Protein AF-W1YEX5-F1 (afdb_monomer_lite)

Foldseek 3Di:
DDVVVVQVVCVVVVHNADDLDDADDPDFDPCPDLRNDVVSRVVVRVVSVVNSVD

Organism: NCBI:txid408170

Radius of gyration: 13.81 Å; chains: 1; bounding box: 29×19×34 Å

Secondary structure (DSSP, 8-state):
--HHHHHHHHHHTT-----------SSPPPTTSGGGSHHHHHHHHHHHHHHHT-

pLDDT: mean 94.95, std 5.29, range [60.22, 98.19]

Sequence (54 aa):
KTIEAVQEAAKAKGWNVAIGGELYSDSLGSEGTEGGTYIGMVKANIDTIVKALK

Structure (mmCIF, N/CA/C/O backbone):
data_AF-W1YEX5-F1
#
_entry.id   AF-W1YEX5-F1
#
loop_
_atom_site.group_PDB
_atom_site.id
_atom_site.type_symbol
_atom_site.label_atom_id
_atom_site.label_alt_id
_atom_site.label_comp_id
_atom_site.label_asym_id
_atom_site.label_entity_id
_atom_site.label_seq_id
_atom_site.pdbx_PDB_ins_code
_atom_site.Cartn_x
_atom_site.Cartn_y
_atom_site.Cartn_z
_atom_site.occupancy
_atom_site.B_iso_or_equiv
_atom_site.auth_seq_id
_atom_site.auth_comp_id
_atom_site.auth_asym_id
_atom_site.auth_atom_i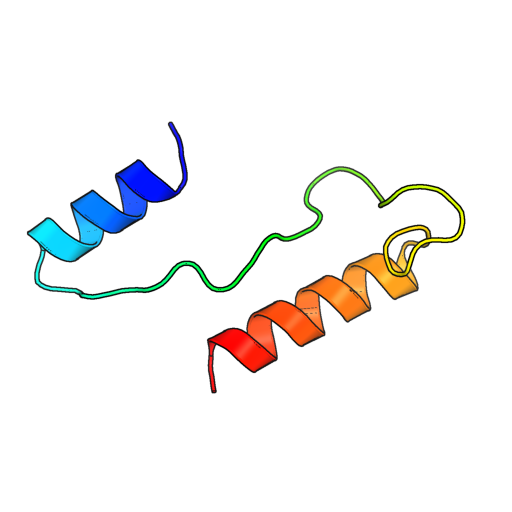d
_atom_site.pdbx_PDB_model_num
ATOM 1 N N . LYS A 1 1 ? 8.681 11.876 11.158 1.00 60.22 1 LYS A N 1
ATOM 2 C CA . LYS A 1 1 ? 7.480 11.334 11.843 1.00 60.22 1 LYS A CA 1
ATOM 3 C C . LYS A 1 1 ? 7.131 10.051 11.117 1.00 60.22 1 LYS A C 1
ATOM 5 O O . LYS A 1 1 ? 7.060 10.108 9.899 1.00 60.22 1 LYS A O 1
ATOM 10 N N . THR A 1 2 ? 7.065 8.925 11.813 1.00 88.88 2 THR A N 1
ATOM 11 C CA . THR A 1 2 ? 6.932 7.609 11.179 1.00 88.88 2 THR A CA 1
ATOM 12 C C . THR A 1 2 ? 5.454 7.259 10.963 1.00 88.88 2 THR A C 1
ATOM 14 O O . THR A 1 2 ? 4.576 7.929 11.518 1.00 88.88 2 THR A O 1
ATOM 17 N N . ILE A 1 3 ? 5.161 6.259 10.131 1.00 92.69 3 ILE A N 1
ATOM 18 C CA . ILE A 1 3 ? 3.784 5.834 9.831 1.00 92.69 3 ILE A CA 1
ATOM 19 C C . ILE A 1 3 ? 3.058 5.310 11.084 1.00 92.69 3 ILE A C 1
ATOM 21 O O . ILE A 1 3 ? 1.861 5.532 11.251 1.00 92.69 3 ILE A O 1
ATOM 25 N N . GLU A 1 4 ? 3.795 4.735 12.034 1.00 94.00 4 GLU A N 1
ATOM 26 C CA . GLU A 1 4 ? 3.286 4.237 13.317 1.00 94.00 4 GLU A CA 1
ATOM 27 C C . GLU A 1 4 ? 2.728 5.373 14.181 1.00 94.00 4 GLU A C 1
ATOM 29 O O . GLU A 1 4 ? 1.705 5.214 14.841 1.00 94.00 4 GLU A O 1
ATOM 34 N N . ALA A 1 5 ? 3.330 6.567 14.131 1.00 96.31 5 ALA A N 1
ATOM 35 C CA . ALA A 1 5 ? 2.798 7.723 14.853 1.00 96.31 5 ALA A CA 1
ATOM 36 C C . ALA A 1 5 ? 1.417 8.150 14.319 1.00 96.31 5 ALA A C 1
ATOM 38 O O . ALA A 1 5 ? 0.573 8.627 15.080 1.00 96.31 5 ALA A O 1
ATOM 39 N N . VAL A 1 6 ? 1.172 7.975 13.016 1.00 95.56 6 VAL A N 1
ATOM 40 C CA . VAL A 1 6 ? -0.139 8.231 12.399 1.00 95.56 6 VAL A CA 1
ATOM 41 C C . VAL A 1 6 ? -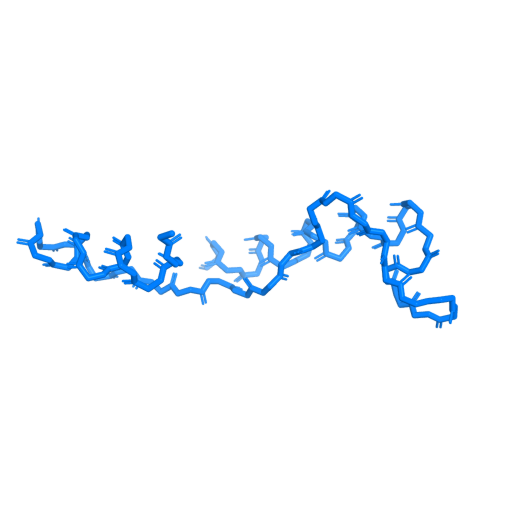1.137 7.141 12.795 1.00 95.56 6 VAL A C 1
ATOM 43 O O . VAL A 1 6 ? -2.283 7.461 13.109 1.00 95.56 6 VAL A O 1
ATOM 46 N N . GLN A 1 7 ? -0.701 5.879 12.848 1.00 96.50 7 GLN A N 1
ATOM 47 C CA . GLN A 1 7 ? -1.523 4.756 13.305 1.00 96.50 7 GLN A CA 1
ATOM 48 C C . GLN A 1 7 ? -1.992 4.942 14.756 1.00 96.50 7 GLN A C 1
ATOM 50 O O . GLN A 1 7 ? -3.189 4.843 15.030 1.00 96.50 7 GLN A O 1
ATOM 55 N N . GLU A 1 8 ? -1.088 5.291 15.675 1.00 96.38 8 GLU A N 1
ATOM 56 C CA . GLU A 1 8 ? -1.446 5.540 17.077 1.00 96.38 8 GLU A CA 1
ATOM 57 C C . GLU A 1 8 ? -2.384 6.749 17.223 1.00 96.38 8 GLU A C 1
ATOM 59 O O . GLU A 1 8 ? -3.336 6.713 18.005 1.00 96.38 8 GLU A O 1
ATOM 64 N N . ALA A 1 9 ? -2.195 7.802 16.419 1.00 97.00 9 ALA A N 1
ATOM 65 C CA . ALA A 1 9 ? -3.114 8.940 16.397 1.00 97.00 9 ALA A CA 1
ATOM 66 C C . ALA A 1 9 ? -4.517 8.567 15.877 1.00 97.00 9 ALA A C 1
ATOM 68 O O . ALA A 1 9 ? -5.514 9.090 16.379 1.00 97.00 9 ALA A O 1
ATOM 69 N N . ALA A 1 10 ? -4.618 7.667 14.893 1.00 97.44 10 ALA A N 1
ATOM 70 C CA . ALA A 1 10 ? -5.899 7.142 14.416 1.00 97.44 10 ALA A CA 1
ATOM 71 C C . ALA A 1 10 ? -6.591 6.297 15.499 1.00 97.44 10 ALA A C 1
ATOM 73 O O . ALA A 1 10 ? -7.775 6.501 15.783 1.00 97.44 10 ALA A O 1
ATOM 74 N N . LYS A 1 11 ? -5.827 5.443 16.188 1.00 97.81 11 LYS A N 1
ATOM 75 C CA . LYS A 1 11 ? -6.300 4.632 17.315 1.00 97.81 11 LYS A CA 1
ATOM 76 C C . LYS A 1 11 ? -6.816 5.485 18.472 1.00 97.81 11 LYS A C 1
ATOM 78 O O . LYS A 1 11 ? -7.894 5.210 18.991 1.00 97.81 11 LYS A O 1
ATOM 83 N N . ALA A 1 12 ? -6.120 6.571 18.817 1.00 98.06 12 ALA A N 1
ATOM 84 C CA . ALA A 1 12 ? -6.568 7.534 19.827 1.00 98.06 12 ALA A CA 1
ATOM 85 C C . ALA A 1 12 ? -7.904 8.217 19.466 1.00 98.06 12 ALA A C 1
ATOM 87 O O . ALA A 1 12 ? -8.627 8.668 20.351 1.00 98.06 12 ALA A O 1
ATOM 88 N N . LYS A 1 13 ? -8.257 8.264 18.174 1.00 97.88 13 LYS A N 1
ATOM 89 C CA . LYS A 1 13 ? -9.551 8.753 17.669 1.00 97.88 13 LYS A CA 1
ATOM 90 C C . LYS A 1 13 ? -10.607 7.649 17.510 1.00 97.88 13 LYS A C 1
ATOM 92 O O . LYS A 1 13 ? -11.654 7.906 16.925 1.00 97.88 13 LYS A O 1
ATOM 97 N N . GLY A 1 14 ? -10.343 6.437 18.000 1.00 98.19 14 GLY A N 1
ATOM 98 C CA . GLY A 1 14 ? -11.262 5.299 17.927 1.00 98.19 14 GLY A CA 1
ATOM 99 C C . GLY A 1 14 ? -11.192 4.492 16.627 1.00 98.19 14 GLY A C 1
ATOM 100 O O . GLY A 1 14 ? -12.007 3.593 16.436 1.00 98.19 14 GLY A O 1
ATOM 101 N N . TRP A 1 15 ? -10.230 4.771 15.742 1.00 97.75 15 TRP A N 1
ATOM 102 C CA . TRP A 1 15 ? -10.056 4.041 14.485 1.00 97.75 15 TRP A CA 1
ATOM 103 C C . TRP A 1 15 ? -8.944 3.003 14.615 1.00 97.75 15 TRP A C 1
ATOM 105 O O . TRP A 1 15 ? -7.771 3.352 14.732 1.00 97.75 15 TRP A O 1
ATOM 115 N N . ASN A 1 16 ? -9.296 1.720 14.558 1.00 96.25 16 ASN A N 1
ATOM 116 C CA . ASN A 1 16 ? -8.315 0.637 14.579 1.00 96.25 16 ASN A CA 1
ATOM 117 C C . ASN A 1 16 ? -7.868 0.287 13.151 1.00 96.25 16 ASN A C 1
ATOM 119 O O . ASN A 1 16 ? -8.474 -0.558 12.497 1.00 96.25 16 ASN A O 1
ATOM 123 N N . VAL A 1 17 ? -6.837 0.976 12.660 1.00 96.06 17 VAL A N 1
ATOM 124 C CA . VAL A 1 17 ? -6.296 0.806 11.300 1.00 96.06 17 VAL A CA 1
ATOM 125 C C . VAL A 1 17 ? -5.006 -0.020 11.305 1.00 96.06 17 VAL A C 1
ATOM 127 O O . VAL A 1 17 ? -4.214 0.053 12.246 1.00 96.06 17 VAL A O 1
ATOM 130 N N . ALA A 1 18 ? -4.775 -0.787 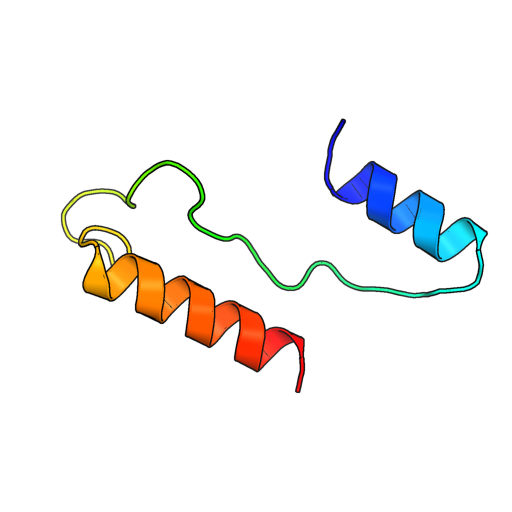10.239 1.00 95.25 18 ALA A N 1
ATOM 131 C CA . ALA A 1 18 ? -3.561 -1.580 10.040 1.00 95.25 18 ALA A CA 1
ATOM 132 C C . ALA A 1 18 ? -2.599 -0.909 9.045 1.00 95.25 18 ALA A C 1
ATOM 134 O O . ALA A 1 18 ? -3.024 -0.155 8.169 1.00 95.25 18 ALA A O 1
ATOM 135 N N . ILE A 1 19 ? -1.304 -1.217 9.155 1.00 95.62 19 ILE A N 1
ATOM 136 C CA . ILE A 1 19 ? -0.310 -0.876 8.129 1.00 95.62 19 ILE A CA 1
ATOM 137 C C . ILE A 1 19 ? -0.427 -1.915 7.009 1.00 95.62 19 ILE A C 1
ATOM 139 O O . ILE A 1 19 ? -0.199 -3.101 7.234 1.00 95.62 19 ILE A O 1
ATOM 143 N N . GLY A 1 20 ? -0.816 -1.468 5.813 1.00 95.06 20 GLY A N 1
ATOM 144 C CA . GLY A 1 20 ? -1.162 -2.339 4.680 1.00 95.06 20 GLY A CA 1
ATOM 145 C C . GLY A 1 20 ? 0.018 -2.981 3.941 1.00 95.06 20 GLY A C 1
ATOM 146 O O . GLY A 1 20 ? -0.195 -3.824 3.075 1.00 95.06 20 GLY A O 1
ATOM 147 N N . GLY A 1 21 ? 1.248 -2.590 4.270 1.00 94.44 21 GLY A N 1
ATOM 148 C CA . GLY A 1 21 ? 2.471 -3.029 3.603 1.00 94.44 21 GLY A CA 1
ATOM 149 C C . GLY A 1 21 ? 3.394 -1.856 3.287 1.00 94.44 21 GLY A C 1
ATOM 150 O O . GLY A 1 21 ? 3.047 -0.696 3.519 1.00 94.44 21 GLY A O 1
ATOM 151 N N . GLU A 1 22 ? 4.573 -2.172 2.765 1.00 93.75 22 GLU A N 1
ATOM 152 C CA . GLU A 1 22 ? 5.539 -1.181 2.295 1.00 93.75 22 GLU A CA 1
ATOM 153 C C . GLU A 1 22 ? 5.321 -0.885 0.811 1.00 93.75 22 GLU A C 1
ATOM 155 O O . GLU A 1 22 ? 4.970 -1.771 0.032 1.00 93.75 22 GLU A O 1
ATOM 160 N N . LEU A 1 23 ? 5.533 0.374 0.431 1.00 95.38 23 LEU A N 1
ATOM 161 C CA . LEU A 1 23 ? 5.406 0.845 -0.942 1.00 95.38 23 LEU A CA 1
ATOM 162 C C . LEU A 1 23 ? 6.718 1.474 -1.392 1.00 95.38 23 LEU A C 1
ATOM 164 O O . LEU A 1 23 ? 7.431 2.100 -0.607 1.00 95.38 23 LEU A O 1
ATOM 168 N N . TYR A 1 24 ? 6.980 1.378 -2.687 1.00 95.75 24 TYR A N 1
ATOM 169 C CA . TYR A 1 24 ? 8.001 2.183 -3.338 1.00 95.75 24 TYR A CA 1
ATOM 170 C C . TYR A 1 24 ? 7.484 3.620 -3.489 1.00 95.75 24 TYR A C 1
ATOM 172 O O . TYR A 1 24 ? 6.410 3.822 -4.061 1.00 95.75 24 TYR A O 1
ATOM 180 N N . SER A 1 25 ? 8.218 4.609 -2.972 1.00 91.88 25 SER A N 1
ATOM 181 C CA . SER A 1 25 ? 7.848 6.030 -3.063 1.00 91.88 25 SER A CA 1
ATOM 182 C C . SER A 1 25 ? 8.645 6.761 -4.145 1.00 91.88 25 SER A C 1
ATOM 184 O O . SER A 1 25 ? 8.160 6.940 -5.259 1.00 91.88 25 SER A O 1
ATOM 186 N N . ASP A 1 26 ? 9.884 7.133 -3.828 1.00 92.69 26 ASP A N 1
ATOM 187 C CA . ASP A 1 26 ? 10.745 7.979 -4.663 1.00 92.69 26 ASP A CA 1
ATOM 188 C C . ASP A 1 26 ? 11.858 7.178 -5.356 1.00 92.69 26 ASP A C 1
ATOM 190 O O . ASP A 1 26 ? 12.656 7.730 -6.114 1.00 92.69 26 ASP A O 1
ATOM 194 N N . SER A 1 27 ? 11.929 5.868 -5.103 1.00 92.06 27 SER A N 1
ATOM 195 C CA . SER A 1 27 ? 12.944 4.982 -5.665 1.00 92.06 27 SER A CA 1
ATOM 196 C C . SER A 1 27 ? 12.358 3.664 -6.146 1.00 92.06 27 SER A C 1
ATOM 198 O O . SER A 1 27 ? 11.412 3.126 -5.570 1.00 92.06 27 SER A O 1
ATOM 200 N N . LEU A 1 28 ? 12.982 3.116 -7.187 1.00 95.56 28 LEU A N 1
ATOM 201 C CA . LEU A 1 28 ? 12.762 1.737 -7.601 1.00 95.56 28 LEU A CA 1
ATOM 202 C C . LEU A 1 28 ? 13.333 0.767 -6.559 1.00 95.56 28 LEU A C 1
ATOM 204 O O . LEU A 1 28 ? 14.171 1.130 -5.729 1.00 95.56 28 LEU A O 1
ATOM 208 N N . GLY A 1 29 ? 12.891 -0.484 -6.640 1.00 93.00 29 GLY A N 1
ATOM 209 C CA . GLY A 1 29 ? 13.580 -1.599 -6.004 1.00 93.00 29 GLY A CA 1
ATOM 210 C C . GLY A 1 29 ? 14.936 -1.868 -6.657 1.00 93.00 29 GLY A C 1
ATOM 211 O O . GLY A 1 29 ? 15.282 -1.298 -7.692 1.00 93.00 29 GLY A O 1
ATOM 212 N N . SER A 1 30 ? 15.715 -2.767 -6.058 1.00 94.12 30 SER A N 1
ATOM 213 C CA . SER A 1 30 ? 16.987 -3.201 -6.637 1.00 94.12 30 SER A CA 1
ATOM 214 C C . SER A 1 30 ? 16.784 -3.827 -8.021 1.00 94.12 30 SER A C 1
ATOM 216 O O . SER A 1 30 ? 15.748 -4.445 -8.293 1.00 94.12 30 SER A O 1
ATOM 218 N N . GLU A 1 31 ? 17.779 -3.692 -8.896 1.00 94.00 31 GLU A N 1
ATOM 219 C CA . GLU A 1 31 ? 17.762 -4.323 -10.217 1.00 94.00 31 GLU A CA 1
ATOM 220 C C . GLU A 1 31 ? 17.528 -5.841 -10.092 1.00 94.00 31 GLU A C 1
ATOM 222 O O . GLU A 1 31 ? 18.078 -6.497 -9.207 1.00 94.00 31 GLU A O 1
ATOM 227 N N . GLY A 1 32 ? 16.653 -6.394 -10.937 1.00 92.56 32 GLY A N 1
ATOM 228 C CA . GLY A 1 32 ? 16.248 -7.805 -10.878 1.00 92.56 32 GLY A CA 1
ATOM 229 C C . GLY A 1 32 ? 15.148 -8.142 -9.859 1.00 92.56 32 GLY A C 1
ATOM 230 O O . GLY A 1 32 ? 14.702 -9.287 -9.825 1.00 92.56 32 GLY A O 1
ATOM 231 N N . THR A 1 33 ? 14.671 -7.180 -9.057 1.00 92.62 33 THR A N 1
ATOM 232 C CA . THR A 1 33 ? 13.496 -7.364 -8.176 1.00 92.62 33 THR A CA 1
ATOM 233 C C . THR A 1 33 ? 12.186 -7.001 -8.878 1.00 92.62 33 THR A C 1
ATOM 235 O O . THR A 1 33 ? 12.194 -6.336 -9.916 1.00 92.62 33 THR A O 1
ATOM 238 N N . GLU A 1 34 ? 11.042 -7.380 -8.294 1.00 89.38 34 GLU A N 1
ATOM 239 C CA . GLU A 1 34 ? 9.719 -6.998 -8.818 1.00 89.38 34 GLU A CA 1
ATOM 240 C C . GLU A 1 34 ? 9.570 -5.470 -8.930 1.00 89.38 34 GLU A C 1
ATOM 242 O O . GLU A 1 34 ? 9.044 -4.977 -9.923 1.00 89.38 34 GLU A O 1
ATOM 247 N N . GLY A 1 35 ? 10.129 -4.706 -7.987 1.00 94.69 35 GLY A N 1
ATOM 248 C CA . GLY A 1 35 ? 10.166 -3.241 -8.037 1.00 94.69 35 GLY A CA 1
ATOM 249 C C . GLY A 1 35 ? 11.314 -2.638 -8.852 1.00 94.69 35 GLY A C 1
ATOM 250 O O . GLY A 1 35 ? 11.438 -1.418 -8.894 1.00 94.69 35 GLY A O 1
ATOM 251 N N . GLY A 1 36 ? 12.172 -3.450 -9.478 1.00 96.31 36 GLY A N 1
ATOM 252 C CA . GLY A 1 36 ? 13.386 -2.989 -10.169 1.00 96.31 36 GLY A CA 1
ATOM 253 C C . GLY A 1 36 ? 13.136 -2.251 -11.488 1.00 96.31 36 GLY A C 1
ATOM 254 O O . GLY A 1 36 ? 14.048 -1.653 -12.051 1.00 96.31 36 GLY A O 1
ATOM 255 N N . THR A 1 37 ? 11.899 -2.269 -11.990 1.00 97.19 37 THR A N 1
ATOM 256 C CA . THR A 1 37 ? 11.461 -1.484 -13.153 1.00 97.19 37 THR A CA 1
ATOM 257 C C . THR A 1 37 ? 10.286 -0.601 -12.762 1.00 97.19 37 THR A C 1
ATOM 259 O O . THR A 1 37 ? 9.550 -0.932 -11.838 1.00 97.19 37 THR A O 1
ATOM 262 N N . TYR A 1 38 ? 10.051 0.490 -13.493 1.00 96.44 38 TYR A N 1
ATOM 263 C CA . TYR A 1 38 ? 8.910 1.370 -13.219 1.00 96.44 38 TYR A CA 1
ATOM 264 C C . TYR A 1 38 ? 7.565 0.627 -13.260 1.00 96.44 38 TYR A C 1
ATOM 266 O O . TYR A 1 38 ? 6.758 0.760 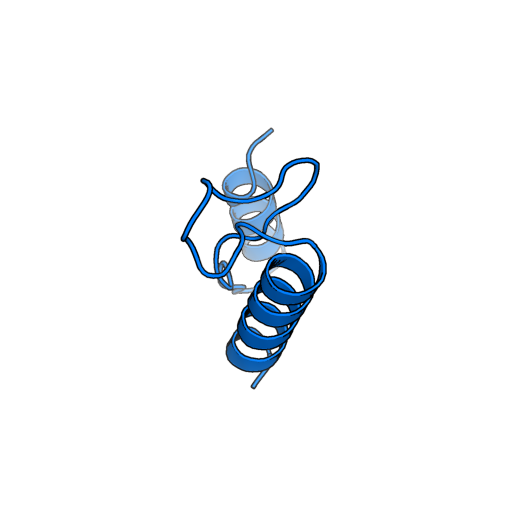-12.345 1.00 96.44 38 TYR A O 1
ATOM 274 N N . ILE A 1 39 ? 7.340 -0.201 -14.288 1.00 97.38 39 ILE A N 1
ATOM 275 C CA . ILE A 1 39 ? 6.094 -0.972 -14.427 1.00 97.38 39 ILE A CA 1
ATOM 276 C C . ILE A 1 39 ? 5.943 -1.963 -13.269 1.00 97.38 39 ILE A C 1
ATOM 278 O O . ILE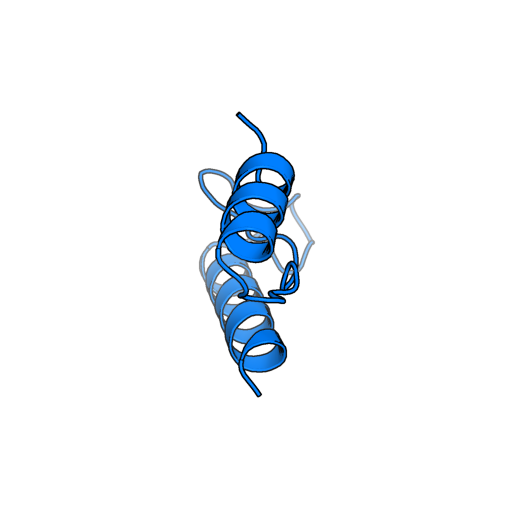 A 1 39 ? 4.868 -2.054 -12.679 1.00 97.38 39 ILE A O 1
ATOM 282 N N . GLY A 1 40 ? 7.014 -2.683 -12.927 1.00 97.44 40 GLY A N 1
ATOM 283 C CA . GLY A 1 40 ? 7.001 -3.638 -11.823 1.00 97.44 40 GLY A CA 1
ATOM 284 C C . GLY A 1 40 ? 6.775 -2.969 -10.464 1.00 97.44 40 GLY A C 1
ATOM 285 O O . GLY A 1 40 ? 5.945 -3.427 -9.687 1.00 97.44 40 GLY A O 1
ATOM 286 N N . MET A 1 41 ? 7.409 -1.818 -10.229 1.00 98.00 41 MET A N 1
ATOM 287 C CA . MET A 1 41 ? 7.215 -0.988 -9.038 1.00 98.00 41 MET A CA 1
ATOM 288 C C . MET A 1 41 ? 5.760 -0.531 -8.887 1.00 98.00 41 MET A C 1
ATOM 290 O O . MET A 1 41 ? 5.154 -0.723 -7.833 1.00 98.00 41 MET A O 1
ATOM 294 N N . VAL A 1 42 ? 5.169 0.015 -9.955 1.00 97.62 42 VAL A N 1
ATOM 295 C CA . VAL A 1 42 ? 3.772 0.470 -9.938 1.00 97.62 42 VAL A CA 1
ATOM 296 C C . VAL A 1 42 ? 2.821 -0.706 -9.714 1.00 97.62 42 VAL A C 1
ATOM 298 O O . VAL A 1 42 ? 1.901 -0.597 -8.904 1.00 97.62 42 VAL A O 1
ATOM 301 N N . LYS A 1 43 ? 3.057 -1.845 -10.376 1.00 97.69 43 LYS A N 1
ATOM 302 C CA . LYS A 1 43 ? 2.270 -3.067 -10.174 1.00 97.69 43 LYS A CA 1
ATOM 303 C C . LYS A 1 43 ? 2.355 -3.553 -8.723 1.00 97.69 43 LYS A C 1
ATOM 305 O O . LYS A 1 43 ? 1.313 -3.785 -8.121 1.00 97.69 43 LYS A O 1
ATOM 310 N N . ALA A 1 44 ? 3.556 -3.651 -8.151 1.00 97.19 44 ALA A N 1
ATOM 311 C CA . ALA A 1 44 ? 3.758 -4.080 -6.767 1.00 97.19 44 ALA A CA 1
ATOM 312 C C . ALA A 1 44 ? 3.034 -3.161 -5.767 1.00 97.19 44 ALA A C 1
ATOM 314 O O . ALA A 1 44 ? 2.388 -3.642 -4.832 1.00 97.19 44 ALA A O 1
ATOM 315 N N . ASN A 1 45 ? 3.069 -1.843 -5.999 1.00 97.75 45 ASN A N 1
ATOM 316 C CA . ASN A 1 45 ? 2.326 -0.881 -5.188 1.00 97.75 45 ASN A CA 1
ATOM 317 C C . ASN A 1 45 ? 0.808 -1.097 -5.295 1.00 97.75 45 ASN A C 1
ATOM 319 O O . ASN A 1 45 ? 0.122 -1.149 -4.274 1.00 97.75 45 ASN A O 1
ATOM 323 N N . ILE A 1 46 ? 0.276 -1.248 -6.513 1.00 97.62 46 ILE A N 1
ATOM 324 C CA . ILE A 1 46 ? -1.159 -1.484 -6.743 1.00 97.62 46 ILE A CA 1
ATOM 325 C C . ILE A 1 46 ? -1.603 -2.792 -6.083 1.00 97.62 46 ILE A C 1
ATOM 327 O O . ILE A 1 46 ? -2.601 -2.796 -5.363 1.00 97.62 46 ILE A O 1
ATOM 331 N N . ASP A 1 47 ? -0.856 -3.878 -6.279 1.00 97.38 47 ASP A N 1
ATOM 332 C CA . ASP A 1 47 ? -1.151 -5.186 -5.690 1.00 97.38 47 ASP A CA 1
ATOM 333 C C . ASP A 1 47 ? -1.183 -5.103 -4.154 1.00 97.38 47 ASP A C 1
ATOM 335 O O . ASP A 1 47 ? -2.106 -5.624 -3.522 1.00 97.38 47 ASP A O 1
ATOM 339 N N . THR A 1 48 ? -0.229 -4.384 -3.551 1.00 97.25 48 THR A N 1
ATOM 340 C CA . THR A 1 48 ? -0.158 -4.165 -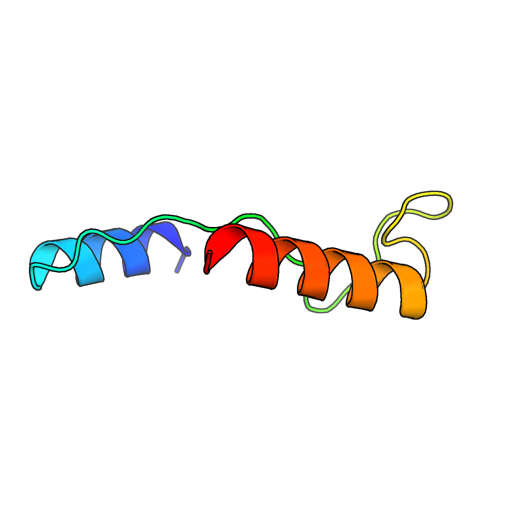2.096 1.00 97.25 48 THR A CA 1
ATOM 341 C C . THR A 1 48 ? -1.362 -3.374 -1.585 1.00 97.25 48 THR A C 1
ATOM 343 O O . THR A 1 48 ? -2.028 -3.807 -0.644 1.00 97.25 48 THR A O 1
ATOM 346 N N . ILE A 1 49 ? -1.704 -2.258 -2.236 1.00 97.38 49 ILE A N 1
ATOM 347 C CA . ILE A 1 49 ? -2.850 -1.417 -1.858 1.00 97.38 49 ILE A CA 1
ATOM 348 C C . ILE A 1 49 ? -4.162 -2.199 -1.984 1.00 97.38 49 ILE A C 1
ATOM 350 O O . ILE A 1 49 ? -4.966 -2.218 -1.054 1.00 97.38 49 ILE A O 1
ATOM 354 N N . VAL A 1 50 ? -4.378 -2.884 -3.110 1.00 98.06 50 VAL A N 1
ATOM 355 C CA . VAL A 1 50 ? -5.601 -3.664 -3.348 1.00 98.06 50 VAL A CA 1
ATOM 356 C C . VAL A 1 50 ? -5.723 -4.813 -2.352 1.00 98.06 50 VAL A C 1
ATOM 358 O O . VAL A 1 50 ? -6.823 -5.090 -1.882 1.00 98.06 50 VAL A O 1
ATOM 361 N N . LYS A 1 51 ? -4.621 -5.486 -2.006 1.00 97.38 51 LYS A N 1
ATOM 362 C CA . LYS A 1 51 ? -4.629 -6.556 -1.002 1.00 97.38 51 LYS A CA 1
ATOM 363 C C . LYS A 1 51 ? -4.955 -6.032 0.399 1.00 97.38 51 LYS A C 1
ATOM 365 O O . LYS A 1 51 ? -5.656 -6.721 1.128 1.00 97.38 51 LYS A O 1
ATOM 370 N N . ALA A 1 52 ? -4.464 -4.848 0.764 1.00 97.44 52 ALA A N 1
ATOM 371 C CA . ALA A 1 52 ? -4.686 -4.254 2.082 1.00 97.44 52 ALA A CA 1
ATOM 372 C C . ALA A 1 52 ? -6.096 -3.671 2.283 1.00 97.44 52 ALA A C 1
ATOM 374 O O . ALA A 1 52 ? -6.516 -3.488 3.422 1.00 97.44 52 ALA A O 1
ATOM 375 N N . LEU A 1 53 ? -6.803 -3.348 1.195 1.00 96.31 53 LEU A N 1
ATOM 376 C CA . LEU A 1 53 ? -8.138 -2.735 1.226 1.00 96.31 53 LEU A CA 1
ATOM 377 C C . LEU A 1 53 ? -9.292 -3.722 0.968 1.00 96.31 53 LEU A C 1
ATOM 379 O O . LEU A 1 53 ? -10.446 -3.296 0.934 1.00 96.31 53 LEU A O 1
ATOM 383 N N . LYS A 1 54 ? -8.990 -5.005 0.750 1.00 90.50 54 LYS A N 1
ATOM 384 C CA . LYS A 1 54 ? -9.978 -6.091 0.659 1.00 90.50 54 LYS A CA 1
ATOM 385 C C . LYS A 1 54 ? -10.348 -6.609 2.041 1.00 90.50 54 LYS A C 1
ATOM 387 O O . LYS A 1 54 ? -11.546 -6.914 2.221 1.00 90.50 54 LYS A O 1
#

InterPro domains:
  IPR006127 Periplasmic solute binding protein, ZnuA-like [PF01297] (3-52)